Protein AF-A0A3N5PKN3-F1 (afdb_monomer_lite)

Sequence (94 aa):
MAQLYVYADTHADAMSDVDQTLTDLVRDEIITSSHKQTLALAIEPLLPCAVKIGVRTPLSIVYCEAGGRRFRVGQRGQFMPGSWRANLRTKRFW

Secondary structure (DSSP, 8-state):
---EEEEEEEEESSHHHHHHHHHHHHHTTSS-HHHHHHHHHHHGGG-SEEEEEEEETTTTEEEEEETTEEEEEEGGG-EEES---EETTTTEE-

Radius of gyration: 11.97 Å; chains: 1; bounding box: 24×23×36 Å

pLDDT: mean 83.94, std 14.36, range [41.09, 95.62]

Structure (mmCIF, N/CA/C/O backbone):
data_AF-A0A3N5PKN3-F1
#
_entry.id   AF-A0A3N5PKN3-F1
#
loop_
_atom_site.group_PDB
_atom_site.id
_atom_site.type_symbol
_atom_site.label_atom_id
_atom_site.label_alt_id
_atom_site.label_comp_id
_atom_site.label_asym_id
_atom_site.label_entity_id
_atom_site.label_seq_id
_atom_site.pdbx_PDB_ins_code
_atom_site.Cartn_x
_atom_site.Cartn_y
_atom_site.Cartn_z
_atom_site.occupancy
_atom_site.B_iso_or_equiv
_atom_site.auth_seq_id
_atom_site.auth_comp_id
_atom_site.auth_asym_id
_atom_site.auth_atom_id
_atom_site.pdbx_PDB_model_num
ATOM 1 N N . MET A 1 1 ? 1.701 -3.571 -23.416 1.00 60.06 1 MET A N 1
ATOM 2 C CA . MET A 1 1 ? 0.541 -3.011 -22.680 1.00 60.06 1 MET A CA 1
ATOM 3 C C . MET A 1 1 ? 0.849 -3.058 -21.192 1.00 60.06 1 MET A C 1
ATOM 5 O O . MET A 1 1 ? 1.333 -4.085 -20.742 1.00 60.06 1 MET A O 1
ATOM 9 N N . ALA A 1 2 ? 0.620 -1.976 -20.444 1.00 63.41 2 ALA A N 1
ATOM 10 C CA . ALA A 1 2 ? 0.819 -1.986 -18.992 1.00 63.41 2 ALA A CA 1
ATOM 11 C C . ALA A 1 2 ? -0.346 -2.708 -18.294 1.00 63.41 2 ALA A C 1
ATOM 13 O O . ALA A 1 2 ? -1.502 -2.442 -18.625 1.00 63.41 2 ALA A O 1
ATOM 14 N N . GLN A 1 3 ? -0.053 -3.592 -17.340 1.00 69.38 3 GLN A N 1
ATOM 15 C CA . GLN A 1 3 ? -1.055 -4.345 -16.574 1.00 69.38 3 GLN A CA 1
ATOM 16 C C . GLN A 1 3 ? -0.993 -3.967 -15.089 1.00 69.38 3 GLN A C 1
ATOM 18 O O . GLN A 1 3 ? 0.078 -3.643 -14.575 1.00 69.38 3 GLN A O 1
ATOM 23 N N . LEU A 1 4 ? -2.151 -3.972 -14.419 1.00 74.25 4 LEU A N 1
ATOM 24 C CA . LEU A 1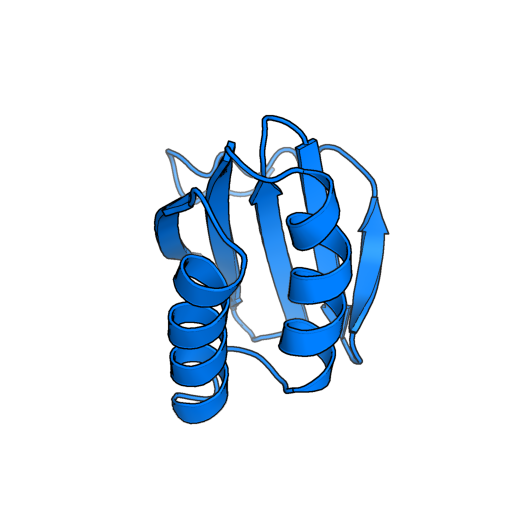 4 ? -2.280 -3.729 -12.981 1.00 74.25 4 LEU A CA 1
ATOM 25 C C . LEU A 1 4 ? -2.549 -5.045 -12.259 1.00 74.25 4 LEU A C 1
ATOM 27 O O . LEU A 1 4 ? -3.562 -5.702 -12.510 1.00 74.25 4 LEU A O 1
ATOM 31 N N . TYR A 1 5 ? -1.666 -5.383 -11.333 1.00 81.00 5 TYR A N 1
ATOM 32 C CA . TYR A 1 5 ? -1.793 -6.557 -10.482 1.00 81.00 5 TYR A CA 1
ATOM 33 C C . TYR A 1 5 ? -2.157 -6.101 -9.076 1.00 81.00 5 TYR A C 1
ATOM 35 O O . TYR A 1 5 ? -1.465 -5.256 -8.517 1.00 81.00 5 TYR A O 1
ATOM 43 N N . VAL A 1 6 ? -3.271 -6.608 -8.545 1.00 84.75 6 VAL A N 1
ATOM 44 C CA . VAL A 1 6 ? -3.699 -6.362 -7.162 1.00 84.75 6 VAL A CA 1
ATOM 45 C C . VAL A 1 6 ? -3.092 -7.457 -6.303 1.00 84.75 6 VAL A C 1
ATOM 47 O O . VAL A 1 6 ? -3.288 -8.631 -6.607 1.00 84.75 6 VAL A O 1
ATOM 50 N N . TYR A 1 7 ? -2.360 -7.055 -5.272 1.00 86.00 7 TYR A N 1
ATOM 51 C CA . TYR A 1 7 ? -1.654 -7.964 -4.373 1.00 86.00 7 TYR A CA 1
ATOM 52 C C . TYR A 1 7 ? -2.225 -7.964 -2.956 1.00 86.00 7 TYR A C 1
ATOM 54 O O . TYR A 1 7 ? -2.063 -8.942 -2.239 1.00 86.00 7 TYR A O 1
ATOM 62 N N . ALA A 1 8 ? -2.921 -6.894 -2.570 1.00 86.88 8 ALA A N 1
ATOM 63 C CA . ALA A 1 8 ? -3.640 -6.818 -1.307 1.00 86.88 8 ALA A CA 1
ATOM 64 C C . ALA A 1 8 ? -5.047 -6.271 -1.551 1.00 86.88 8 ALA A C 1
ATOM 66 O O . ALA A 1 8 ? -5.209 -5.294 -2.287 1.00 86.88 8 ALA A O 1
ATOM 67 N N . ASP A 1 9 ? -6.038 -6.905 -0.933 1.00 90.06 9 ASP A N 1
ATOM 68 C CA . ASP A 1 9 ? -7.428 -6.457 -0.839 1.00 90.06 9 ASP A CA 1
ATOM 69 C C . ASP A 1 9 ? -7.995 -7.021 0.468 1.00 90.06 9 ASP A C 1
ATOM 71 O O . ASP A 1 9 ? -8.496 -8.143 0.507 1.00 90.06 9 ASP A O 1
ATOM 75 N N . THR A 1 10 ? -7.783 -6.295 1.565 1.00 89.81 10 THR A N 1
ATOM 76 C CA . THR A 1 10 ? -8.121 -6.762 2.915 1.00 89.81 10 THR A CA 1
ATOM 77 C C . THR A 1 10 ? -8.620 -5.622 3.791 1.00 89.81 10 THR A C 1
ATOM 79 O O . THR A 1 10 ? -8.388 -4.448 3.503 1.00 89.81 10 THR A O 1
ATOM 82 N N . HIS A 1 11 ? -9.305 -5.963 4.877 1.00 93.69 11 HIS A N 1
ATOM 83 C CA . HIS A 1 11 ? -9.474 -5.055 6.006 1.00 93.69 11 HIS A CA 1
ATOM 84 C C . HIS A 1 11 ? -8.246 -5.160 6.913 1.00 93.69 11 HIS A C 1
ATOM 86 O O . HIS A 1 11 ? -7.723 -6.260 7.092 1.00 93.69 11 HIS A O 1
ATOM 92 N N . ALA A 1 12 ? -7.774 -4.030 7.430 1.00 93.50 12 ALA A N 1
ATOM 93 C CA . ALA A 1 12 ? -6.677 -3.966 8.383 1.00 93.50 12 ALA A CA 1
ATOM 94 C C . ALA A 1 12 ? -7.124 -3.168 9.607 1.00 93.50 12 ALA A C 1
ATOM 96 O O . ALA A 1 12 ? -7.570 -2.023 9.470 1.00 93.50 12 ALA A O 1
ATOM 97 N N . ASP A 1 13 ? -6.979 -3.777 10.780 1.00 93.25 13 ASP A N 1
ATOM 98 C CA . ASP A 1 13 ? -7.303 -3.152 12.061 1.00 93.25 13 ASP A CA 1
ATOM 99 C C . ASP A 1 13 ? -6.072 -2.447 12.639 1.00 93.25 13 ASP A C 1
ATOM 101 O O . ASP A 1 13 ? -6.182 -1.385 13.254 1.00 93.25 13 ASP A O 1
ATOM 105 N N . ALA A 1 14 ? -4.887 -3.009 12.386 1.00 94.69 14 ALA A N 1
ATOM 106 C CA . ALA A 1 14 ? -3.610 -2.494 12.849 1.00 94.69 14 ALA A CA 1
ATOM 107 C C . ALA A 1 14 ? -2.539 -2.514 11.749 1.00 94.69 14 ALA A C 1
ATOM 109 O O . ALA A 1 14 ? -2.637 -3.204 10.732 1.00 94.69 14 ALA A O 1
ATOM 110 N N . MET A 1 15 ? -1.466 -1.748 11.965 1.00 94.38 15 MET A N 1
ATOM 111 C CA . MET A 1 15 ? -0.379 -1.648 10.988 1.00 94.38 15 MET A CA 1
ATOM 112 C C . MET A 1 15 ? 0.371 -2.978 10.822 1.00 94.38 15 MET A C 1
ATOM 114 O O . MET A 1 15 ? 0.905 -3.239 9.749 1.00 94.38 15 MET A O 1
ATOM 118 N N . SER A 1 16 ? 0.354 -3.853 11.834 1.00 93.62 16 SER A N 1
ATOM 119 C CA . SER A 1 16 ? 0.902 -5.215 11.759 1.00 93.62 16 SER A CA 1
ATOM 120 C C . SER A 1 16 ? 0.274 -6.055 10.645 1.00 93.62 16 SER A C 1
ATOM 122 O O . SER A 1 16 ? 0.979 -6.830 10.000 1.00 93.62 16 SER A O 1
ATOM 124 N N . ASP A 1 17 ? -1.021 -5.864 10.379 1.00 90.88 17 ASP A N 1
ATOM 125 C CA . ASP A 1 17 ? -1.765 -6.628 9.369 1.00 90.88 17 ASP A CA 1
ATOM 126 C C . ASP A 1 17 ? -1.290 -6.259 7.955 1.00 90.88 17 ASP A C 1
ATOM 128 O O . ASP A 1 17 ? -1.183 -7.092 7.051 1.00 90.88 17 ASP A O 1
ATOM 132 N N . VAL A 1 18 ? -0.955 -4.980 7.774 1.00 92.31 18 VAL A N 1
ATOM 133 C CA . VAL A 1 18 ? -0.461 -4.431 6.511 1.00 92.31 18 VAL A CA 1
ATOM 134 C C . VAL A 1 18 ? 1.043 -4.667 6.360 1.00 92.31 18 VAL A C 1
ATOM 136 O O . VAL A 1 18 ? 1.503 -4.965 5.257 1.00 92.31 18 VAL A O 1
ATOM 139 N N . ASP A 1 19 ? 1.823 -4.557 7.439 1.00 94.56 19 ASP A N 1
ATOM 140 C CA . ASP A 1 19 ? 3.288 -4.607 7.384 1.00 94.56 19 ASP A CA 1
ATOM 141 C C . ASP A 1 19 ? 3.815 -5.961 6.902 1.00 94.56 19 ASP A C 1
ATOM 143 O O . ASP A 1 19 ? 4.746 -5.996 6.092 1.00 94.56 19 ASP A O 1
ATOM 147 N N . GLN A 1 20 ? 3.187 -7.066 7.316 1.00 92.31 20 GLN A N 1
ATOM 148 C CA . GLN A 1 20 ? 3.554 -8.394 6.821 1.00 92.31 20 GLN A CA 1
ATOM 149 C C . GLN A 1 20 ? 3.361 -8.482 5.300 1.00 92.31 20 GLN A C 1
ATOM 151 O O . GLN A 1 20 ? 4.287 -8.848 4.577 1.00 92.31 20 GLN A O 1
ATOM 156 N N . THR A 1 21 ? 2.208 -8.026 4.802 1.00 92.12 21 THR A N 1
ATOM 157 C CA . THR A 1 21 ? 1.912 -7.988 3.363 1.00 92.12 21 THR A CA 1
ATOM 158 C C . THR A 1 21 ? 2.931 -7.132 2.607 1.00 92.12 21 THR A C 1
ATOM 160 O O . THR A 1 21 ? 3.470 -7.554 1.588 1.00 92.12 21 THR A O 1
ATOM 163 N N . LEU A 1 22 ? 3.250 -5.932 3.103 1.00 93.62 22 LEU A N 1
ATOM 164 C CA . LEU A 1 22 ? 4.255 -5.067 2.476 1.00 93.62 22 LEU A CA 1
ATOM 165 C C . LEU A 1 22 ? 5.653 -5.696 2.487 1.00 93.62 22 LEU A C 1
ATOM 167 O O . LEU A 1 22 ? 6.414 -5.503 1.541 1.00 93.62 22 LEU A O 1
ATOM 171 N N . THR A 1 23 ? 5.994 -6.430 3.545 1.00 95.00 23 THR A N 1
ATOM 172 C CA . THR A 1 23 ? 7.271 -7.141 3.668 1.00 95.00 23 THR A CA 1
ATOM 173 C C . THR A 1 23 ? 7.385 -8.254 2.636 1.00 95.00 23 THR A C 1
ATOM 175 O O . THR A 1 23 ? 8.416 -8.348 1.970 1.00 95.00 23 THR A O 1
ATOM 178 N N . ASP A 1 24 ? 6.322 -9.035 2.435 1.00 93.31 24 ASP A N 1
ATOM 179 C CA . ASP A 1 24 ? 6.283 -10.068 1.399 1.00 93.31 24 ASP A CA 1
ATOM 180 C C . ASP A 1 24 ? 6.427 -9.454 -0.007 1.00 93.31 24 ASP A C 1
ATOM 182 O O . ASP A 1 24 ? 7.224 -9.935 -0.808 1.00 93.31 24 ASP A O 1
ATOM 186 N N . LEU A 1 25 ? 5.783 -8.312 -0.283 1.00 91.38 25 LEU A N 1
ATOM 187 C CA . LEU A 1 25 ? 5.933 -7.614 -1.572 1.00 91.38 25 LEU A CA 1
ATOM 188 C C . LEU A 1 25 ? 7.339 -7.056 -1.823 1.00 91.38 25 LEU A C 1
ATOM 190 O O . LEU A 1 25 ? 7.748 -6.940 -2.979 1.00 91.38 25 LEU A O 1
ATOM 194 N N . VAL A 1 26 ? 8.066 -6.670 -0.771 1.00 92.94 26 VAL A N 1
ATOM 195 C CA . VAL A 1 26 ? 9.479 -6.278 -0.892 1.00 92.94 26 VAL A CA 1
ATOM 196 C C . VAL A 1 26 ? 10.350 -7.505 -1.149 1.00 92.94 26 VAL A C 1
ATOM 198 O O . VAL A 1 26 ? 11.219 -7.448 -2.016 1.00 92.94 26 VAL A O 1
ATOM 201 N N . ARG A 1 27 ? 10.112 -8.609 -0.426 1.00 93.31 27 ARG A N 1
ATOM 202 C CA . ARG A 1 27 ? 10.849 -9.870 -0.598 1.00 93.31 27 ARG A CA 1
ATOM 203 C C . ARG A 1 27 ? 10.712 -10.416 -2.017 1.00 93.31 27 ARG A C 1
ATOM 205 O O . ARG A 1 27 ? 11.694 -10.883 -2.579 1.00 93.31 27 ARG A O 1
ATOM 212 N N . ASP A 1 28 ? 9.519 -10.313 -2.588 1.00 90.62 28 ASP A N 1
ATOM 213 C CA . ASP A 1 28 ? 9.208 -10.813 -3.927 1.00 90.62 28 ASP A CA 1
ATOM 214 C C . ASP A 1 28 ? 9.570 -9.796 -5.038 1.00 90.62 28 ASP A C 1
ATOM 216 O O . ASP A 1 28 ? 9.176 -9.961 -6.191 1.00 90.62 28 ASP A O 1
ATOM 220 N N . GLU A 1 29 ? 10.290 -8.717 -4.697 1.00 88.56 29 GLU A N 1
ATOM 221 C CA . GLU A 1 29 ? 10.746 -7.651 -5.607 1.00 88.56 29 GLU A CA 1
ATOM 222 C C . GLU A 1 29 ? 9.613 -6.931 -6.375 1.00 88.56 29 GLU A C 1
ATOM 224 O O . GLU A 1 29 ? 9.829 -6.257 -7.386 1.00 88.56 29 GLU A O 1
ATOM 229 N N . ILE A 1 30 ? 8.381 -7.017 -5.867 1.00 88.62 30 ILE A N 1
ATOM 230 C CA . ILE A 1 30 ? 7.195 -6.369 -6.442 1.00 88.62 30 ILE A CA 1
ATOM 231 C C . ILE A 1 30 ? 7.184 -4.870 -6.115 1.00 88.62 30 ILE A C 1
ATOM 233 O O . ILE A 1 30 ? 6.724 -4.044 -6.910 1.00 88.62 30 ILE A O 1
ATOM 237 N N . ILE A 1 31 ? 7.681 -4.495 -4.935 1.00 90.62 31 ILE A N 1
ATOM 238 C CA . ILE A 1 31 ? 7.868 -3.103 -4.522 1.00 90.62 31 ILE A CA 1
ATOM 239 C C . ILE A 1 31 ? 9.251 -2.916 -3.893 1.00 90.62 31 ILE A C 1
ATOM 241 O O . ILE A 1 31 ? 9.885 -3.862 -3.447 1.00 90.62 31 ILE A O 1
ATOM 245 N N . THR A 1 32 ? 9.720 -1.672 -3.821 1.00 92.19 32 THR A N 1
ATOM 246 C CA . THR A 1 32 ? 10.989 -1.353 -3.151 1.00 92.19 32 THR A CA 1
ATOM 247 C C . THR A 1 32 ? 10.770 -1.046 -1.670 1.00 92.19 32 THR A C 1
ATOM 249 O O . THR A 1 32 ? 9.667 -0.665 -1.267 1.00 92.19 32 THR A O 1
ATOM 252 N N . SER A 1 33 ? 11.833 -1.081 -0.862 1.00 92.94 33 SER A N 1
ATOM 253 C CA . SER A 1 33 ? 11.777 -0.663 0.549 1.00 92.94 33 SER A CA 1
ATOM 254 C C . SER A 1 33 ? 11.281 0.779 0.717 1.00 92.94 33 SER A C 1
ATOM 256 O O . SER A 1 33 ? 10.519 1.070 1.634 1.00 92.94 33 SER A O 1
ATOM 258 N N . SER A 1 34 ? 11.637 1.673 -0.215 1.00 93.56 34 SER A N 1
ATOM 259 C CA . SER A 1 34 ? 11.121 3.049 -0.231 1.00 93.56 34 SER A CA 1
ATOM 260 C C . SER A 1 34 ? 9.612 3.107 -0.485 1.00 93.56 34 SER A C 1
ATOM 262 O O . SER A 1 34 ? 8.916 3.923 0.112 1.00 93.56 34 SER A O 1
ATOM 264 N N . HIS A 1 35 ? 9.074 2.206 -1.316 1.00 93.38 35 HIS A N 1
ATOM 265 C CA . HIS A 1 35 ? 7.629 2.098 -1.501 1.00 93.38 35 HIS A CA 1
ATOM 266 C C . HIS A 1 35 ? 6.948 1.591 -0.231 1.00 93.38 35 HIS A C 1
ATOM 268 O O . HIS A 1 35 ? 5.945 2.172 0.174 1.00 93.38 35 HIS A O 1
ATOM 274 N N . LYS A 1 36 ? 7.508 0.552 0.411 1.00 94.75 36 LYS A N 1
ATOM 275 C CA . LYS A 1 36 ? 7.008 0.030 1.691 1.00 94.75 36 LYS A CA 1
ATOM 276 C C . LYS A 1 36 ? 6.903 1.147 2.730 1.00 94.75 36 LYS A C 1
ATOM 278 O O . LYS A 1 36 ? 5.841 1.318 3.318 1.00 94.75 36 LYS A O 1
ATOM 283 N N . GLN A 1 37 ? 7.969 1.924 2.922 1.00 95.62 37 GLN A N 1
ATOM 284 C CA . GLN A 1 37 ? 7.997 2.984 3.931 1.00 95.62 37 GLN A CA 1
ATOM 285 C C . GLN A 1 37 ? 6.931 4.056 3.668 1.00 95.62 37 GLN A C 1
ATOM 287 O O . GLN A 1 37 ? 6.180 4.414 4.572 1.00 95.62 37 GLN A O 1
ATOM 292 N N . THR A 1 38 ? 6.806 4.525 2.425 1.0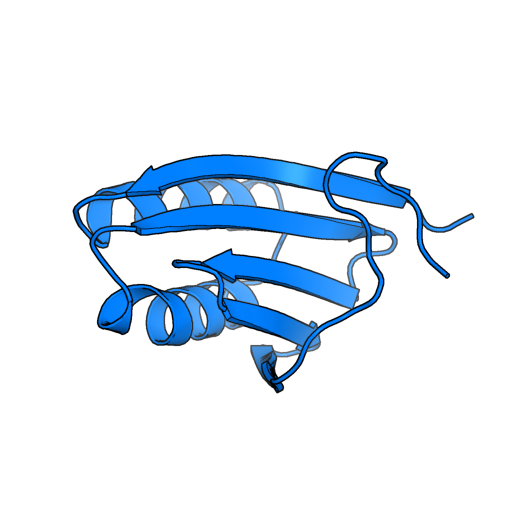0 95.50 38 THR A N 1
ATOM 293 C CA . THR A 1 38 ? 5.790 5.525 2.069 1.00 95.50 38 THR A CA 1
ATOM 294 C C . THR A 1 38 ? 4.365 4.982 2.195 1.00 95.50 38 THR A C 1
ATOM 296 O O . THR A 1 38 ? 3.474 5.718 2.611 1.00 95.50 38 THR A O 1
ATOM 299 N N . LEU A 1 39 ? 4.131 3.708 1.856 1.00 94.69 39 LEU A N 1
ATOM 300 C CA . LEU A 1 39 ? 2.828 3.063 2.047 1.00 94.69 39 LEU A CA 1
ATOM 301 C C . LEU A 1 39 ? 2.472 2.975 3.530 1.00 94.69 39 LEU A C 1
ATOM 303 O O . LEU A 1 39 ? 1.379 3.388 3.897 1.00 94.69 39 LEU A O 1
ATOM 307 N N . ALA A 1 40 ? 3.393 2.502 4.371 1.00 95.62 40 ALA A N 1
ATOM 308 C CA . ALA A 1 40 ? 3.177 2.395 5.810 1.00 95.62 40 ALA A CA 1
ATOM 309 C C . ALA A 1 40 ? 2.800 3.754 6.422 1.00 95.62 40 ALA A C 1
ATOM 311 O O . ALA A 1 40 ? 1.732 3.877 7.012 1.00 95.62 40 ALA A O 1
ATOM 312 N N . LEU A 1 41 ? 3.596 4.797 6.155 1.00 95.56 41 LEU A N 1
ATOM 313 C CA . LEU A 1 41 ? 3.340 6.160 6.644 1.00 95.56 41 LEU A CA 1
ATOM 314 C C . L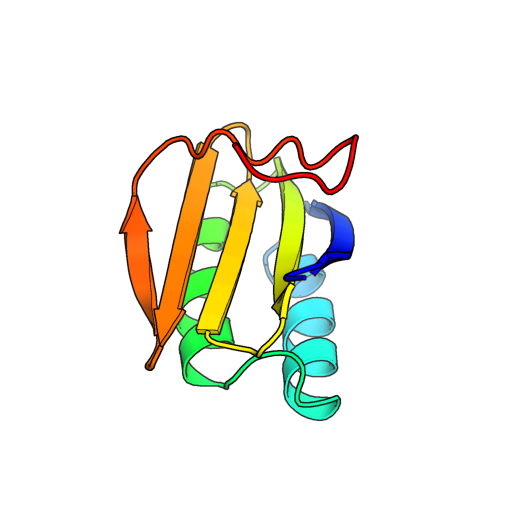EU A 1 41 ? 2.002 6.742 6.158 1.00 95.56 41 LEU A C 1
ATOM 316 O O . LEU A 1 41 ? 1.397 7.569 6.836 1.00 95.56 41 LEU A O 1
ATOM 320 N N . ALA A 1 42 ? 1.547 6.354 4.965 1.00 94.12 42 ALA A N 1
ATOM 321 C CA . ALA A 1 42 ? 0.293 6.843 4.401 1.00 94.12 42 ALA A CA 1
ATOM 322 C C . ALA A 1 42 ? -0.944 6.067 4.886 1.00 94.12 42 ALA A C 1
ATOM 324 O O . ALA A 1 42 ? -2.027 6.652 4.941 1.00 94.12 42 ALA A O 1
ATOM 325 N N . ILE A 1 43 ? -0.799 4.772 5.192 1.00 94.81 43 ILE A N 1
ATOM 326 C CA . ILE A 1 43 ? -1.892 3.879 5.610 1.00 94.81 43 ILE A CA 1
ATOM 327 C C . ILE A 1 43 ? -2.122 3.957 7.117 1.00 94.81 43 ILE A C 1
ATOM 329 O O . ILE A 1 43 ? -3.273 4.025 7.530 1.00 94.81 43 ILE A O 1
ATOM 333 N N . GLU A 1 44 ? -1.056 3.986 7.920 1.00 95.44 44 GLU A N 1
ATOM 334 C CA . GLU A 1 44 ? -1.111 3.988 9.387 1.00 95.44 44 GLU A CA 1
ATOM 335 C C . GLU A 1 44 ? -2.151 4.962 9.982 1.00 95.44 44 GLU A C 1
ATOM 337 O O . GLU A 1 44 ? -2.990 4.509 10.760 1.00 95.44 44 GLU A O 1
ATOM 342 N N . PRO A 1 45 ? -2.218 6.253 9.587 1.00 95.06 45 PRO A N 1
ATOM 343 C CA . PRO A 1 45 ? -3.195 7.189 10.155 1.00 95.06 45 PRO A CA 1
ATOM 344 C C . PRO A 1 45 ? -4.645 6.963 9.689 1.00 95.06 45 PRO A C 1
ATOM 346 O O . PRO A 1 45 ? -5.538 7.689 10.118 1.00 95.06 45 PRO A O 1
ATOM 349 N N . LEU A 1 46 ? -4.886 6.031 8.763 1.00 93.88 46 LEU A N 1
ATOM 350 C CA . LEU A 1 46 ? -6.211 5.719 8.212 1.00 93.88 46 LEU A CA 1
ATOM 351 C C . LEU A 1 46 ? -6.813 4.449 8.815 1.00 93.88 46 LEU A C 1
ATOM 353 O O . LEU A 1 46 ? -7.972 4.146 8.541 1.00 93.88 46 LEU A O 1
ATOM 357 N N . LEU A 1 47 ? -6.032 3.690 9.582 1.00 93.25 47 LEU A N 1
ATOM 358 C CA . LEU A 1 47 ? -6.499 2.478 10.237 1.00 93.25 47 LEU A CA 1
ATOM 359 C C . LEU A 1 47 ? -7.470 2.816 11.385 1.00 93.25 47 LEU A C 1
ATOM 361 O O . LEU A 1 47 ? -7.303 3.850 12.038 1.00 93.25 47 LEU A O 1
ATOM 365 N N . PRO A 1 48 ? -8.470 1.960 11.659 1.00 95.56 48 PRO A N 1
ATOM 366 C CA . PRO A 1 48 ? -8.797 0.715 10.954 1.00 95.56 48 PRO A CA 1
ATOM 367 C C . PRO A 1 48 ? -9.535 0.979 9.630 1.00 95.56 48 PRO A C 1
ATOM 369 O O . PRO A 1 48 ? -10.468 1.784 9.570 1.00 95.56 48 PRO A O 1
ATOM 372 N N . CYS A 1 49 ? -9.131 0.317 8.539 1.00 94.06 49 CYS A N 1
ATOM 373 C CA . CYS A 1 49 ? -9.788 0.505 7.243 1.00 94.06 49 CYS A CA 1
ATOM 374 C C . CYS A 1 49 ? -9.585 -0.641 6.242 1.00 94.06 49 CYS A C 1
ATOM 376 O O . CYS A 1 49 ? -8.718 -1.498 6.379 1.00 94.06 49 CYS A O 1
ATOM 378 N N . ALA A 1 50 ? -10.385 -0.626 5.171 1.00 92.69 50 ALA A N 1
ATOM 379 C CA . ALA A 1 50 ? -10.122 -1.447 3.993 1.00 92.69 50 ALA A CA 1
ATOM 380 C C . ALA A 1 50 ? -8.923 -0.890 3.210 1.00 92.69 50 ALA A C 1
ATOM 382 O O . ALA A 1 50 ? -8.909 0.299 2.877 1.00 92.69 50 ALA A O 1
ATOM 383 N N . VAL A 1 51 ? -7.968 -1.762 2.885 1.00 92.56 51 VAL A N 1
ATOM 384 C CA . VAL A 1 51 ? -6.720 -1.466 2.178 1.00 92.56 51 VAL A CA 1
ATOM 385 C C . VAL A 1 51 ? -6.623 -2.318 0.914 1.00 92.56 51 VAL A C 1
ATOM 387 O O . VAL A 1 51 ? -6.740 -3.543 0.944 1.00 92.56 51 VAL A O 1
ATOM 390 N N . LYS A 1 52 ? -6.357 -1.659 -0.214 1.00 92.25 52 LYS A N 1
ATOM 391 C CA . LYS A 1 52 ? -6.087 -2.284 -1.510 1.00 92.25 52 LYS A CA 1
ATOM 392 C C . LYS A 1 52 ? -4.780 -1.778 -2.079 1.00 92.25 52 LYS A C 1
ATOM 394 O O . LYS A 1 52 ? -4.606 -0.568 -2.215 1.00 92.25 52 LYS A O 1
ATOM 399 N N . ILE A 1 53 ? -3.904 -2.689 -2.488 1.00 90.31 53 ILE A N 1
ATOM 400 C CA . ILE A 1 53 ? -2.596 -2.363 -3.066 1.00 90.31 53 ILE A CA 1
ATOM 401 C C . ILE A 1 53 ? -2.461 -3.050 -4.419 1.00 90.31 53 ILE A C 1
ATOM 403 O O . ILE A 1 53 ? -2.639 -4.264 -4.541 1.00 90.31 53 ILE A O 1
ATOM 407 N N . GLY A 1 54 ? -2.119 -2.272 -5.444 1.00 89.44 54 GLY A N 1
ATOM 408 C CA . GLY A 1 54 ? -1.821 -2.789 -6.771 1.00 89.44 54 GLY A CA 1
ATOM 409 C C . GLY A 1 54 ? -0.590 -2.150 -7.399 1.00 89.44 54 GLY A C 1
ATOM 410 O O . GLY A 1 54 ? -0.268 -0.998 -7.130 1.00 89.44 54 GLY A O 1
ATOM 411 N N . VAL A 1 55 ? 0.099 -2.883 -8.269 1.00 86.50 55 VAL A N 1
ATOM 412 C CA . VAL A 1 55 ? 1.320 -2.419 -8.944 1.00 86.50 55 VAL A CA 1
ATOM 413 C C . VAL A 1 55 ? 1.143 -2.463 -10.457 1.00 86.50 55 VAL A C 1
ATOM 415 O O . VAL A 1 55 ? 0.656 -3.452 -11.012 1.00 86.50 55 VAL A O 1
ATOM 418 N N . ARG A 1 56 ? 1.531 -1.373 -11.131 1.00 79.50 56 ARG A N 1
ATOM 419 C CA . ARG A 1 56 ? 1.555 -1.293 -12.597 1.00 79.50 56 ARG A CA 1
ATOM 420 C C . ARG A 1 56 ? 2.909 -1.746 -13.128 1.00 79.50 56 ARG A C 1
ATOM 422 O O . ARG A 1 56 ? 3.937 -1.189 -12.744 1.00 79.50 56 ARG A O 1
ATOM 429 N N . THR A 1 57 ? 2.900 -2.683 -14.071 1.00 69.19 57 THR A N 1
ATOM 430 C CA . THR A 1 57 ? 4.116 -3.128 -14.761 1.00 69.19 57 THR A CA 1
ATOM 431 C C . THR A 1 57 ? 4.409 -2.307 -16.034 1.00 69.19 57 THR A C 1
ATOM 433 O O . THR A 1 57 ? 3.471 -1.925 -16.748 1.00 69.19 57 THR A O 1
ATOM 436 N N . PRO A 1 58 ? 5.698 -2.040 -16.347 1.00 60.56 58 PRO A N 1
ATOM 437 C CA . PRO A 1 58 ? 6.866 -2.325 -15.507 1.00 60.56 58 PRO A CA 1
ATOM 438 C C . PRO A 1 58 ? 6.984 -1.357 -14.304 1.00 60.56 58 PRO A C 1
ATOM 440 O O . PRO A 1 58 ? 6.707 -0.160 -14.412 1.00 60.56 58 PRO A O 1
ATOM 443 N N . LEU A 1 59 ? 7.364 -1.961 -13.170 1.00 63.28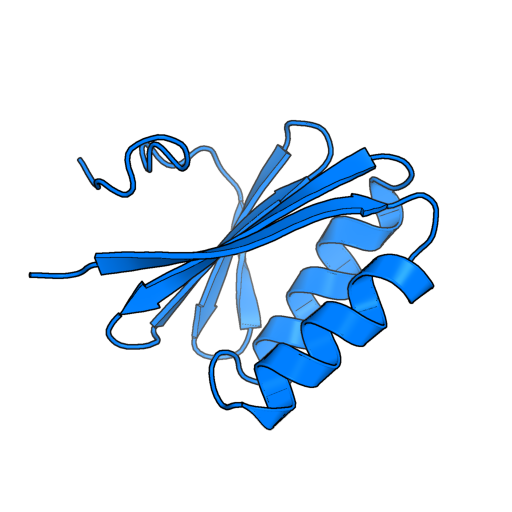 59 LEU A N 1
ATOM 444 C CA . LEU A 1 59 ? 7.489 -1.537 -11.759 1.00 63.28 59 LEU A CA 1
ATOM 445 C C . LEU A 1 59 ? 7.840 -0.058 -11.483 1.00 63.28 59 LEU A C 1
ATOM 447 O O . LEU A 1 59 ? 8.914 0.262 -10.979 1.00 63.28 59 LEU A O 1
ATOM 451 N N . SER A 1 60 ? 6.941 0.875 -11.783 1.00 72.81 60 SER A N 1
ATOM 452 C CA . SER A 1 60 ? 7.212 2.316 -11.604 1.00 72.81 60 SER A CA 1
ATOM 453 C C . SER A 1 60 ? 6.259 3.012 -10.641 1.00 72.81 60 SER A C 1
ATOM 455 O O . SER A 1 60 ? 6.594 4.075 -10.118 1.00 72.81 60 SER A O 1
ATOM 457 N N . ILE A 1 61 ? 5.072 2.443 -10.420 1.00 85.94 61 ILE A N 1
ATOM 458 C CA . ILE A 1 61 ? 4.013 3.078 -9.639 1.00 85.94 61 ILE A CA 1
ATOM 459 C C . ILE A 1 61 ? 3.222 2.014 -8.875 1.00 85.94 61 ILE A C 1
ATOM 461 O O . ILE A 1 61 ? 2.628 1.112 -9.476 1.00 85.94 61 ILE A O 1
ATOM 465 N N . VAL A 1 62 ? 3.178 2.173 -7.556 1.00 89.81 62 VAL A N 1
ATOM 466 C CA . VAL A 1 62 ? 2.275 1.462 -6.651 1.00 89.81 62 VAL A CA 1
ATOM 467 C C . VAL A 1 62 ? 1.021 2.301 -6.448 1.00 89.81 62 VAL A C 1
ATOM 469 O O . VAL A 1 62 ? 1.084 3.516 -6.275 1.00 89.81 62 VAL A O 1
ATOM 472 N N . TYR A 1 63 ? -0.128 1.651 -6.483 1.00 89.50 63 TYR A N 1
ATOM 473 C CA . TYR A 1 63 ? -1.448 2.230 -6.323 1.00 89.50 63 TYR A CA 1
ATOM 474 C C . TYR A 1 63 ? -2.029 1.715 -5.012 1.00 89.50 63 TYR A C 1
ATOM 476 O O . TYR A 1 63 ? -2.130 0.504 -4.839 1.00 89.50 63 TYR A O 1
ATOM 484 N N . CYS A 1 64 ? -2.429 2.614 -4.114 1.00 91.06 64 CYS A N 1
ATOM 485 C CA . CYS A 1 64 ? -3.084 2.261 -2.865 1.00 91.06 64 CYS A CA 1
ATOM 486 C C . CYS A 1 64 ? -4.461 2.932 -2.744 1.00 91.06 64 CYS A C 1
ATOM 488 O O . CYS A 1 64 ? -4.619 4.110 -3.078 1.00 91.06 64 CYS A O 1
ATOM 490 N N . GLU A 1 65 ? -5.449 2.183 -2.258 1.00 92.12 65 GLU A N 1
ATOM 491 C CA . GLU A 1 65 ? -6.719 2.695 -1.741 1.00 92.12 65 GLU A CA 1
ATOM 492 C C . GLU A 1 65 ? -6.845 2.262 -0.277 1.00 92.12 65 GLU A C 1
ATOM 494 O O . GLU A 1 65 ? -6.834 1.069 -0.005 1.00 92.12 65 GLU A O 1
ATOM 499 N N . ALA A 1 66 ? -6.929 3.210 0.654 1.00 91.69 66 ALA A N 1
ATOM 500 C CA . ALA A 1 66 ? -7.053 2.948 2.087 1.00 91.69 66 ALA A CA 1
ATOM 501 C C . ALA A 1 66 ? -8.146 3.849 2.672 1.00 91.69 66 ALA A C 1
ATOM 503 O O . ALA A 1 66 ? -8.104 5.065 2.480 1.00 91.69 66 ALA A O 1
ATOM 504 N N . GLY A 1 67 ? -9.169 3.271 3.307 1.00 88.06 67 GLY A N 1
ATOM 505 C CA . GLY A 1 67 ? -10.269 4.042 3.912 1.00 88.06 67 GLY A CA 1
ATOM 506 C C . GLY A 1 67 ? -11.006 4.963 2.927 1.00 88.06 67 GLY A C 1
ATOM 507 O O . GLY A 1 67 ? -11.428 6.057 3.284 1.00 88.06 67 GLY A O 1
ATOM 508 N N . GLY A 1 68 ? -11.091 4.568 1.651 1.00 85.75 68 GLY A N 1
ATOM 509 C CA . GLY A 1 68 ? -11.657 5.383 0.566 1.00 85.75 68 GLY A CA 1
ATOM 510 C C . GLY A 1 68 ? -10.707 6.442 -0.017 1.00 85.75 68 GLY A C 1
ATOM 511 O O . GLY A 1 68 ? -11.004 7.029 -1.061 1.00 85.75 68 GLY A O 1
ATOM 512 N N . ARG A 1 69 ? -9.533 6.662 0.587 1.00 89.12 69 ARG A N 1
ATOM 513 C CA . ARG A 1 69 ? -8.493 7.560 0.072 1.00 89.12 69 ARG A CA 1
ATOM 514 C C . ARG A 1 69 ? -7.616 6.835 -0.943 1.00 89.12 69 ARG A C 1
ATOM 516 O O . ARG A 1 69 ? -7.128 5.743 -0.680 1.00 89.12 69 ARG A O 1
ATOM 523 N N . ARG A 1 70 ? -7.365 7.469 -2.092 1.00 90.06 70 ARG A N 1
ATOM 524 C CA . ARG A 1 70 ? -6.505 6.948 -3.172 1.00 90.06 70 ARG A CA 1
ATOM 525 C C . ARG A 1 70 ? -5.212 7.763 -3.276 1.00 90.06 70 ARG A C 1
ATOM 527 O O . ARG A 1 70 ? -5.277 8.995 -3.271 1.00 90.06 70 ARG A O 1
ATOM 534 N N . PHE A 1 71 ? -4.054 7.099 -3.335 1.00 90.81 71 PHE A N 1
ATOM 535 C CA . PHE A 1 71 ? -2.729 7.749 -3.400 1.00 90.81 71 PHE A CA 1
ATOM 536 C C . PHE A 1 71 ? -1.617 6.805 -3.894 1.00 90.81 71 PHE A C 1
ATOM 538 O O . PHE A 1 71 ? -1.582 5.633 -3.517 1.00 90.81 71 PHE A O 1
ATOM 545 N N . ARG A 1 72 ? -0.724 7.285 -4.778 1.00 90.81 72 ARG A N 1
ATOM 546 C CA . ARG A 1 72 ? 0.273 6.448 -5.464 1.00 90.81 72 ARG A CA 1
ATOM 547 C C . ARG A 1 72 ? 1.585 6.617 -4.755 1.00 90.81 72 ARG A C 1
ATOM 549 O O . ARG A 1 72 ? 1.872 7.683 -4.213 1.00 90.81 72 ARG A O 1
ATOM 556 N N . VAL A 1 73 ? 2.416 5.606 -4.905 1.00 91.56 73 VAL A N 1
ATOM 557 C CA . VAL A 1 73 ? 3.827 5.709 -4.604 1.00 91.56 73 VAL A CA 1
ATOM 558 C C . VAL A 1 73 ? 4.598 5.479 -5.892 1.00 91.56 73 VAL A C 1
ATOM 560 O O . VAL A 1 73 ? 4.496 4.424 -6.513 1.00 91.56 73 VAL A O 1
ATOM 563 N N . GLY A 1 74 ? 5.279 6.523 -6.347 1.00 88.81 74 GLY A N 1
ATOM 564 C CA . GLY A 1 74 ? 6.131 6.489 -7.526 1.00 88.81 74 GLY A CA 1
ATOM 565 C C . GLY A 1 74 ? 7.515 5.966 -7.184 1.00 88.81 74 GLY A C 1
ATOM 566 O O . GLY A 1 74 ? 7.802 5.622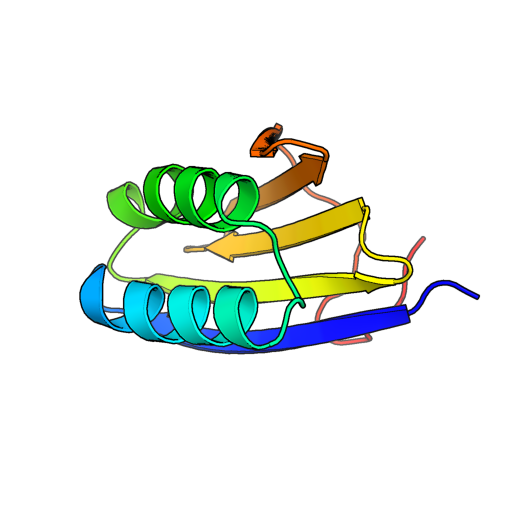 -6.036 1.00 88.81 74 GLY A O 1
ATOM 567 N N . GLN A 1 75 ? 8.390 5.978 -8.185 1.00 83.81 75 GLN A N 1
ATOM 568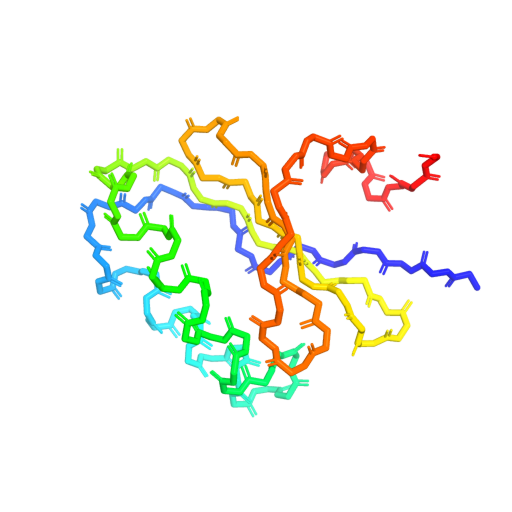 C CA . GLN A 1 75 ? 9.794 5.622 -8.016 1.00 83.81 75 GLN A CA 1
ATOM 569 C C . GLN A 1 75 ? 10.427 6.351 -6.822 1.00 83.81 75 GLN A C 1
ATOM 571 O O . GLN A 1 75 ? 10.114 7.509 -6.539 1.00 83.81 75 GLN A O 1
ATOM 576 N N . ARG A 1 76 ? 11.343 5.658 -6.134 1.00 84.88 76 ARG A N 1
ATOM 577 C CA . ARG A 1 76 ? 12.050 6.157 -4.939 1.00 84.88 76 ARG A CA 1
ATOM 578 C C . ARG A 1 76 ? 11.129 6.536 -3.767 1.00 84.88 76 ARG A C 1
ATOM 580 O O . ARG A 1 76 ? 11.523 7.335 -2.926 1.00 84.88 76 ARG A O 1
ATOM 587 N N . GLY A 1 77 ? 9.911 5.994 -3.704 1.00 85.88 77 GLY A N 1
ATOM 588 C CA . GLY A 1 77 ? 9.005 6.246 -2.580 1.00 85.88 77 GLY A CA 1
ATOM 589 C C . GLY A 1 77 ? 8.265 7.581 -2.663 1.00 85.88 77 GLY A C 1
ATOM 590 O O . GLY A 1 77 ? 7.720 8.032 -1.658 1.00 85.88 77 GLY A O 1
ATOM 591 N N . GLN A 1 78 ? 8.213 8.228 -3.832 1.00 89.88 78 GLN A N 1
ATOM 592 C CA . GLN A 1 78 ? 7.527 9.513 -3.977 1.00 89.88 78 GLN A CA 1
ATOM 593 C C . GLN A 1 78 ? 6.017 9.364 -3.751 1.00 89.88 78 GLN A C 1
ATOM 595 O O . GLN A 1 78 ? 5.317 8.742 -4.554 1.00 89.88 78 GLN A O 1
ATOM 600 N N . PHE A 1 79 ? 5.503 9.979 -2.687 1.00 91.25 79 PHE A N 1
ATOM 601 C CA . PHE A 1 79 ? 4.070 10.045 -2.423 1.00 91.25 79 PHE A CA 1
ATOM 602 C C . PHE A 1 79 ? 3.374 10.978 -3.421 1.00 91.25 79 PHE A C 1
ATOM 604 O O . PHE A 1 79 ? 3.762 12.133 -3.589 1.00 91.25 79 PHE A O 1
ATOM 611 N N . MET A 1 80 ? 2.320 10.486 -4.068 1.00 89.25 80 MET A N 1
ATOM 612 C CA . MET A 1 80 ? 1.514 11.246 -5.021 1.00 89.25 80 MET A CA 1
ATOM 613 C C . MET A 1 80 ? 0.035 11.180 -4.615 1.00 89.25 80 MET A C 1
ATOM 615 O O . MET A 1 80 ? -0.610 10.144 -4.830 1.00 89.25 80 MET A O 1
ATOM 619 N N . PRO A 1 81 ? -0.528 12.258 -4.039 1.00 84.19 81 PRO A N 1
ATOM 620 C CA . PRO A 1 81 ? -1.933 12.292 -3.647 1.00 84.19 81 PRO A CA 1
ATOM 621 C C . PRO A 1 81 ? -2.864 12.308 -4.870 1.00 84.19 81 PRO A C 1
ATOM 623 O O . PRO A 1 81 ? -2.506 12.820 -5.931 1.00 84.19 81 PRO A O 1
ATOM 626 N N . GLY A 1 82 ? -4.087 11.796 -4.709 1.00 75.00 82 GLY A N 1
ATOM 627 C CA . GLY A 1 82 ? -5.189 12.038 -5.644 1.00 75.00 82 GLY A CA 1
ATOM 628 C C . GLY A 1 82 ? -5.823 10.787 -6.255 1.00 75.00 82 GLY A C 1
ATOM 629 O O . GLY A 1 82 ? -5.240 9.703 -6.306 1.00 75.00 82 GLY A O 1
ATOM 630 N N . SER A 1 83 ? -7.049 10.970 -6.751 1.00 58.22 83 SER A N 1
ATOM 631 C CA . SER A 1 83 ? -7.863 9.945 -7.399 1.00 58.22 83 SER A CA 1
ATOM 632 C C . SER A 1 83 ? -7.374 9.671 -8.822 1.00 58.22 83 SER A C 1
ATOM 634 O O . SER A 1 83 ? -7.561 10.448 -9.753 1.00 58.22 83 SER A O 1
ATOM 636 N N . TRP A 1 84 ? -6.754 8.516 -9.026 1.00 64.12 84 TRP A N 1
ATOM 637 C CA . TRP A 1 84 ? -6.588 7.975 -10.374 1.00 64.12 84 TRP A CA 1
ATOM 638 C C . TRP A 1 84 ? -7.904 7.419 -10.908 1.00 64.12 84 TRP A C 1
ATOM 640 O O . TRP A 1 84 ? -8.714 6.857 -10.169 1.00 64.12 84 TRP A O 1
ATOM 650 N N . ARG A 1 85 ? -8.044 7.447 -12.235 1.00 54.69 85 ARG A N 1
ATOM 651 C CA . ARG A 1 85 ? -9.043 6.674 -12.985 1.00 54.69 85 ARG A CA 1
ATOM 652 C C . ARG A 1 85 ? -8.584 5.230 -13.250 1.00 54.69 85 ARG A C 1
ATOM 654 O O . ARG A 1 85 ? -8.956 4.626 -14.249 1.00 54.69 85 ARG A O 1
ATOM 661 N N . ALA A 1 86 ? -7.766 4.652 -12.367 1.00 53.59 86 ALA A N 1
ATOM 662 C CA . ALA A 1 86 ? -7.501 3.217 -12.403 1.00 53.59 86 ALA A CA 1
ATOM 663 C C . ALA A 1 86 ? -8.682 2.511 -11.737 1.00 53.59 86 ALA A C 1
ATOM 665 O O . ALA A 1 86 ? -8.883 2.618 -10.526 1.00 53.59 86 ALA A O 1
ATOM 666 N N . ASN A 1 87 ? -9.492 1.818 -12.532 1.00 56.50 87 ASN A N 1
ATOM 667 C CA . ASN A 1 87 ? -10.534 0.976 -11.972 1.00 56.50 87 ASN A CA 1
ATOM 668 C C . ASN A 1 87 ? -9.865 -0.297 -11.433 1.00 56.50 87 ASN A C 1
ATOM 670 O O . ASN A 1 87 ? -9.564 -1.226 -12.185 1.00 56.50 87 ASN A O 1
ATOM 674 N N . LEU A 1 88 ? -9.619 -0.317 -10.118 1.00 53.06 88 LEU A N 1
ATOM 675 C CA . LEU A 1 88 ? -9.009 -1.445 -9.402 1.00 53.06 88 LEU A CA 1
ATOM 676 C C . LEU A 1 88 ? -9.853 -2.726 -9.500 1.00 53.06 88 LEU A C 1
ATOM 678 O O . LEU A 1 88 ? -9.316 -3.822 -9.387 1.00 53.06 88 LEU A O 1
ATOM 682 N N . ARG A 1 89 ? -11.155 -2.597 -9.790 1.00 51.78 89 ARG A N 1
ATOM 683 C CA . ARG A 1 89 ? -12.075 -3.717 -10.019 1.00 51.78 89 ARG A CA 1
ATOM 684 C C . ARG A 1 89 ? -11.900 -4.342 -11.407 1.00 51.78 89 ARG A C 1
ATOM 686 O O . ARG A 1 89 ? -12.084 -5.543 -11.555 1.00 51.78 89 ARG A O 1
ATOM 693 N N . THR A 1 90 ? -11.535 -3.552 -12.423 1.00 52.12 90 THR A N 1
ATOM 694 C CA . THR A 1 90 ? -11.402 -4.019 -13.821 1.00 52.12 90 THR A CA 1
ATOM 695 C C . THR A 1 90 ? -9.957 -4.108 -14.320 1.00 52.12 90 THR A C 1
ATOM 697 O O . THR A 1 90 ? -9.752 -4.456 -15.480 1.00 52.12 90 THR A O 1
ATOM 700 N N . LYS A 1 91 ? -8.956 -3.770 -13.492 1.00 50.25 91 LYS A N 1
ATOM 701 C CA . LYS A 1 91 ? -7.515 -3.815 -13.821 1.00 50.25 91 LYS A CA 1
ATOM 702 C C . LYS A 1 91 ? -7.124 -3.038 -15.102 1.00 50.25 91 LYS A C 1
ATOM 704 O O . LYS A 1 91 ? -6.159 -3.398 -15.772 1.00 50.25 91 LYS A O 1
ATOM 709 N N . ARG A 1 92 ? -7.866 -1.978 -15.467 1.00 41.09 92 ARG A N 1
ATOM 710 C CA . ARG A 1 92 ? -7.645 -1.158 -16.686 1.00 41.09 92 ARG A CA 1
ATOM 711 C C . ARG A 1 92 ? -7.342 0.307 -16.346 1.00 41.09 92 ARG A C 1
ATOM 713 O O . ARG A 1 92 ? -7.861 0.829 -15.358 1.00 41.09 92 ARG A O 1
ATOM 720 N N . PHE A 1 93 ? -6.531 0.953 -17.189 1.00 51.12 93 PHE A N 1
ATOM 721 C CA . PHE A 1 93 ? -6.184 2.379 -17.117 1.00 51.12 93 PHE A CA 1
ATOM 722 C C . PHE A 1 93 ? -6.861 3.160 -18.255 1.00 51.12 93 PHE A C 1
ATOM 724 O O . PHE A 1 93 ? -6.840 2.686 -19.391 1.00 51.12 93 PHE A O 1
ATOM 731 N N . TRP A 1 94 ? -7.393 4.346 -17.941 1.00 46.50 94 TRP A N 1
ATOM 732 C CA . TRP A 1 94 ? -7.761 5.414 -18.878 1.00 46.50 94 TRP A CA 1
ATOM 733 C C . TRP A 1 94 ? -7.199 6.733 -18.352 1.00 46.50 94 TRP A C 1
ATOM 735 O O . TRP A 1 94 ? -7.282 6.939 -17.115 1.00 46.50 94 TRP A O 1
#

Foldseek 3Di:
DKWKDKQDWDFDQALVVVLVSLVVCCVVVVAPPLQSVLCSVVQHVLPRWTKIWMAIPPGAKIWIATNNFTWIQGPSNDIGGDDAPQPPVVRDHD